Protein AF-A0A3N0HY31-F1 (afdb_monomer_lite)

Structure (mmCIF, N/CA/C/O backbone):
data_AF-A0A3N0HY31-F1
#
_entry.id   AF-A0A3N0HY31-F1
#
loop_
_atom_site.group_PDB
_atom_site.id
_atom_site.type_symbol
_atom_site.label_atom_id
_atom_site.label_alt_id
_atom_site.label_comp_id
_atom_site.label_asym_id
_atom_site.label_entity_id
_atom_site.label_seq_id
_atom_site.pdbx_PDB_ins_code
_atom_site.Cartn_x
_atom_site.Cartn_y
_atom_site.Cartn_z
_atom_site.occupancy
_atom_site.B_iso_or_equiv
_atom_site.auth_seq_id
_atom_site.auth_comp_id
_atom_site.auth_asym_id
_atom_site.auth_atom_id
_atom_site.pdbx_PDB_model_num
ATOM 1 N N . MET A 1 1 ? 4.995 -15.432 -1.800 1.00 61.78 1 MET A N 1
ATOM 2 C CA . MET A 1 1 ? 6.464 -15.540 -1.636 1.00 61.78 1 MET A CA 1
ATOM 3 C C . MET A 1 1 ? 7.145 -14.184 -1.479 1.00 61.78 1 MET A C 1
ATOM 5 O O . MET A 1 1 ? 7.730 -13.988 -0.432 1.00 61.78 1 MET A O 1
ATOM 9 N N . PHE A 1 2 ? 7.065 -13.228 -2.419 1.00 69.81 2 PHE A N 1
ATOM 10 C CA . PHE A 1 2 ? 7.617 -11.874 -2.173 1.00 69.81 2 PHE A CA 1
ATOM 11 C C . PHE A 1 2 ? 6.740 -11.031 -1.239 1.00 69.81 2 PHE A C 1
ATOM 13 O O . PHE A 1 2 ? 7.249 -10.378 -0.340 1.00 69.81 2 PHE A O 1
ATOM 20 N N . ARG A 1 3 ? 5.414 -11.120 -1.395 1.00 70.88 3 ARG A N 1
ATOM 21 C CA . ARG A 1 3 ? 4.435 -10.466 -0.514 1.00 70.88 3 ARG A CA 1
ATOM 22 C C . ARG A 1 3 ? 4.686 -10.810 0.959 1.00 70.88 3 ARG A C 1
ATOM 24 O O . ARG A 1 3 ? 4.835 -9.915 1.778 1.00 70.88 3 ARG A O 1
ATOM 31 N N . ASP A 1 4 ? 4.845 -12.095 1.272 1.00 77.06 4 ASP A N 1
ATOM 32 C CA . ASP A 1 4 ? 5.147 -12.559 2.634 1.00 77.06 4 ASP A CA 1
ATOM 33 C C . ASP A 1 4 ? 6.455 -11.957 3.175 1.00 77.06 4 ASP A C 1
ATOM 35 O O . ASP A 1 4 ? 6.498 -11.519 4.319 1.00 77.06 4 ASP A O 1
ATOM 39 N N . LEU A 1 5 ? 7.493 -11.854 2.336 1.00 77.38 5 LEU A N 1
ATOM 40 C CA . LEU A 1 5 ? 8.775 -11.236 2.694 1.00 77.38 5 LEU A CA 1
ATOM 41 C C . LEU A 1 5 ? 8.664 -9.724 2.904 1.00 77.38 5 LEU A C 1
ATOM 43 O O . LEU A 1 5 ? 9.287 -9.200 3.824 1.00 77.38 5 LEU A O 1
ATOM 47 N N . PHE A 1 6 ? 7.870 -9.027 2.088 1.00 80.44 6 PHE A N 1
ATOM 48 C CA . PHE A 1 6 ? 7.592 -7.605 2.264 1.00 80.44 6 PHE A CA 1
ATOM 49 C C . PHE A 1 6 ? 6.926 -7.365 3.618 1.00 80.44 6 PHE A C 1
ATOM 51 O O . PHE A 1 6 ? 7.442 -6.593 4.421 1.00 80.44 6 PHE A O 1
ATOM 58 N N . PHE A 1 7 ? 5.844 -8.089 3.924 1.00 78.50 7 PHE A N 1
ATOM 59 C CA . PHE A 1 7 ? 5.137 -7.943 5.198 1.00 78.50 7 PHE A CA 1
ATOM 60 C C . PHE A 1 7 ? 5.955 -8.438 6.398 1.00 78.50 7 PHE A C 1
ATOM 62 O O . PHE A 1 7 ? 5.858 -7.855 7.477 1.00 78.50 7 PHE A O 1
ATOM 69 N N . ASP A 1 8 ? 6.811 -9.447 6.234 1.00 82.12 8 ASP A N 1
ATOM 70 C CA . ASP A 1 8 ? 7.770 -9.842 7.269 1.00 82.12 8 ASP A CA 1
ATOM 71 C C . ASP A 1 8 ? 8.865 -8.784 7.482 1.00 82.12 8 ASP A C 1
ATOM 73 O O . ASP A 1 8 ? 9.223 -8.490 8.625 1.00 82.12 8 ASP A O 1
ATOM 77 N N . GLY A 1 9 ? 9.349 -8.137 6.419 1.00 77.75 9 GLY A N 1
ATOM 78 C CA . GLY A 1 9 ? 10.243 -6.978 6.497 1.00 77.75 9 GLY A CA 1
ATOM 79 C C . GLY A 1 9 ? 9.571 -5.764 7.144 1.00 77.75 9 GLY A C 1
ATOM 80 O O . GLY A 1 9 ? 10.209 -5.009 7.882 1.00 77.75 9 GLY A O 1
ATOM 81 N N . LEU A 1 10 ? 8.264 -5.617 6.946 1.00 80.75 10 LEU A N 1
ATOM 82 C CA . LEU A 1 10 ? 7.416 -4.604 7.571 1.00 80.75 10 LEU A CA 1
ATOM 83 C C . LEU A 1 10 ? 7.157 -4.883 9.059 1.00 80.75 10 LEU A C 1
ATOM 85 O O . LEU A 1 10 ? 6.826 -3.973 9.801 1.00 80.75 10 LEU A O 1
ATOM 89 N N . LYS A 1 11 ? 7.354 -6.112 9.551 1.00 76.38 11 LYS A N 1
ATOM 90 C CA . LYS A 1 11 ? 7.384 -6.372 11.005 1.00 76.38 11 LYS A CA 1
ATOM 91 C C . LYS A 1 11 ? 8.681 -5.876 11.645 1.00 76.38 11 LYS A C 1
ATOM 93 O O . LYS A 1 11 ? 8.681 -5.526 12.824 1.00 76.38 11 LYS A O 1
ATOM 98 N N . GLN A 1 12 ? 9.776 -5.860 10.884 1.00 76.12 12 GLN A N 1
ATOM 99 C CA . GLN A 1 12 ? 11.093 -5.413 11.351 1.00 76.12 12 GLN A CA 1
ATOM 100 C C . GLN A 1 12 ? 11.265 -3.891 11.249 1.00 76.12 12 GLN A C 1
ATOM 102 O O . GLN A 1 12 ? 11.971 -3.298 12.062 1.00 76.12 12 GLN A O 1
ATOM 107 N N . ASN A 1 13 ? 10.595 -3.255 10.287 1.00 70.56 13 ASN A N 1
ATOM 108 C CA . ASN A 1 13 ? 10.620 -1.811 10.053 1.00 70.56 13 ASN A CA 1
ATOM 109 C C . ASN A 1 13 ? 9.290 -1.174 10.480 1.00 70.56 13 ASN A C 1
ATOM 111 O O . ASN A 1 13 ? 8.244 -1.790 10.373 1.00 70.56 13 ASN A O 1
ATOM 115 N N . SER A 1 14 ? 9.279 0.068 10.965 1.00 82.88 14 SER A N 1
ATOM 116 C CA . SER A 1 14 ? 8.024 0.688 11.435 1.00 82.88 14 SER A CA 1
ATOM 117 C C . SER A 1 14 ? 7.034 1.009 10.304 1.00 82.88 14 SER A C 1
ATOM 119 O O . SER A 1 14 ? 5.826 1.043 10.550 1.00 82.88 14 SER A O 1
ATOM 121 N N . ALA A 1 15 ? 7.543 1.243 9.092 1.00 86.81 15 ALA A N 1
ATOM 122 C CA . ALA A 1 15 ? 6.783 1.556 7.889 1.00 86.81 15 ALA A CA 1
ATOM 123 C C . ALA A 1 15 ? 7.631 1.306 6.632 1.00 86.81 15 ALA A C 1
ATOM 125 O O . ALA A 1 15 ? 8.859 1.235 6.722 1.00 86.81 15 ALA A O 1
ATOM 126 N N . TRP A 1 16 ? 6.977 1.210 5.480 1.00 87.44 16 TRP A N 1
ATOM 127 C CA . TRP A 1 16 ? 7.578 1.185 4.149 1.00 87.44 16 TRP A CA 1
ATOM 128 C C . TRP A 1 16 ? 6.905 2.232 3.271 1.00 87.44 16 TRP A C 1
ATOM 130 O O . TRP A 1 16 ? 5.684 2.357 3.304 1.00 87.44 16 TRP A O 1
ATOM 140 N N . VAL A 1 17 ? 7.694 2.959 2.488 1.00 88.62 17 VAL A N 1
ATOM 141 C CA . VAL A 1 17 ? 7.192 3.936 1.517 1.00 88.62 17 VAL A CA 1
ATOM 142 C C . VAL A 1 17 ? 7.301 3.318 0.129 1.00 88.62 17 VAL A C 1
ATOM 144 O O . VAL A 1 17 ? 8.348 2.784 -0.235 1.00 88.62 17 VAL A O 1
ATOM 147 N N . LEU A 1 18 ? 6.199 3.351 -0.605 1.00 88.19 1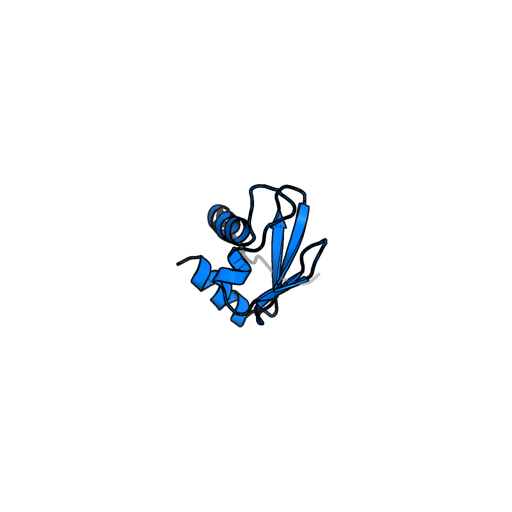8 LEU A N 1
ATOM 148 C CA . LEU A 1 18 ? 6.071 2.936 -1.994 1.00 88.19 18 LEU A CA 1
ATOM 149 C C . LEU A 1 18 ? 5.802 4.190 -2.823 1.00 88.19 18 LEU A C 1
ATOM 151 O O . LEU A 1 18 ? 5.136 5.099 -2.339 1.00 88.19 18 LEU A O 1
ATOM 155 N N . GLU A 1 19 ? 6.278 4.232 -4.058 1.00 87.31 19 GLU A N 1
ATOM 156 C CA . GLU A 1 19 ? 6.006 5.324 -4.994 1.00 87.31 19 GLU A CA 1
ATO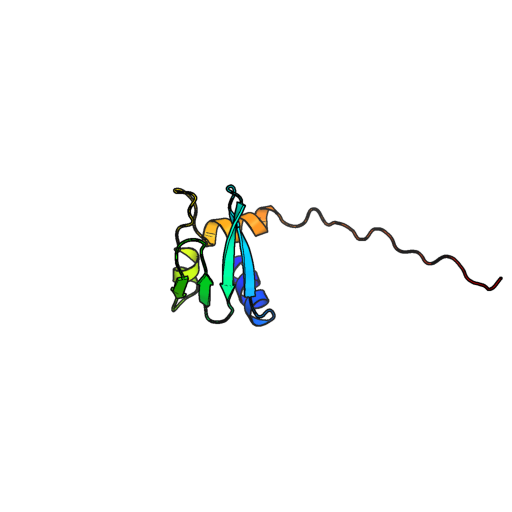M 157 C C . GLU A 1 19 ? 5.320 4.733 -6.228 1.00 87.31 19 GLU A C 1
ATOM 159 O O . GLU A 1 19 ? 5.723 3.665 -6.698 1.00 87.31 19 GLU A O 1
ATOM 164 N N . ASP A 1 20 ? 4.250 5.372 -6.705 1.00 84.06 20 ASP A N 1
ATOM 165 C CA . ASP A 1 20 ? 3.616 5.005 -7.974 1.00 84.06 20 ASP A CA 1
ATOM 166 C C . ASP A 1 20 ? 4.330 5.646 -9.179 1.00 84.06 20 ASP A C 1
ATOM 168 O O . ASP A 1 20 ? 5.176 6.526 -9.035 1.00 84.06 20 ASP A O 1
ATOM 172 N N . ASP A 1 21 ? 3.955 5.245 -10.396 1.00 81.81 21 ASP A N 1
ATOM 173 C CA . ASP A 1 21 ? 4.552 5.782 -11.632 1.00 81.81 21 ASP A CA 1
ATOM 174 C C . ASP A 1 21 ? 4.321 7.296 -11.835 1.00 81.81 21 ASP A C 1
ATOM 176 O O . ASP A 1 21 ? 4.961 7.924 -12.680 1.00 81.81 21 ASP A O 1
ATOM 180 N N . ASN A 1 22 ? 3.403 7.896 -11.072 1.00 82.88 22 ASN A N 1
ATOM 181 C CA . ASN A 1 22 ? 3.109 9.326 -11.087 1.00 82.88 22 ASN A CA 1
ATOM 182 C C . ASN A 1 22 ? 3.885 10.101 -10.002 1.00 82.88 22 ASN A C 1
ATOM 184 O O . ASN A 1 22 ? 3.711 11.318 -9.897 1.00 82.88 22 ASN A O 1
ATOM 188 N N . GLY A 1 23 ? 4.728 9.432 -9.207 1.00 84.56 23 GLY A N 1
ATOM 189 C CA . GLY A 1 23 ? 5.493 10.030 -8.110 1.00 84.56 23 GLY A CA 1
ATOM 190 C C . GLY A 1 23 ? 4.692 10.219 -6.818 1.00 84.56 23 GLY A C 1
ATOM 191 O O . GLY A 1 23 ? 5.076 11.020 -5.966 1.00 84.56 23 GLY A O 1
ATOM 192 N N . ASN A 1 24 ? 3.551 9.545 -6.671 1.00 88.12 24 ASN A N 1
ATOM 193 C CA . ASN A 1 24 ? 2.747 9.598 -5.458 1.00 88.12 24 ASN A CA 1
ATOM 194 C C . ASN A 1 24 ? 3.238 8.583 -4.428 1.00 88.12 24 ASN A C 1
ATOM 196 O O . ASN A 1 24 ? 3.359 7.392 -4.718 1.00 88.12 24 ASN A O 1
ATOM 200 N N . GLU A 1 25 ? 3.431 9.045 -3.197 1.00 90.56 25 GLU A N 1
ATOM 201 C CA . GLU A 1 25 ? 3.906 8.211 -2.098 1.00 90.56 25 GLU A CA 1
ATOM 202 C C . GLU A 1 25 ? 2.756 7.508 -1.358 1.00 90.56 25 GLU A C 1
ATOM 204 O O . GLU A 1 25 ? 1.762 8.117 -0.956 1.00 90.56 25 GLU A O 1
ATOM 209 N N . TYR A 1 26 ? 2.943 6.214 -1.109 1.00 90.81 26 TYR A N 1
ATOM 210 C CA . TYR A 1 26 ? 2.079 5.344 -0.323 1.00 90.81 26 TYR A CA 1
ATOM 211 C C . TYR A 1 26 ? 2.876 4.765 0.836 1.00 90.81 26 TYR A C 1
ATOM 213 O O . TYR A 1 26 ? 3.797 3.975 0.639 1.00 90.81 26 TYR A O 1
ATOM 221 N N . THR A 1 27 ? 2.515 5.113 2.068 1.00 91.31 27 THR A N 1
ATOM 222 C CA . THR A 1 27 ? 3.196 4.569 3.249 1.00 91.31 27 THR A CA 1
ATOM 223 C C . THR A 1 27 ? 2.396 3.428 3.856 1.00 91.31 27 THR A C 1
ATOM 225 O O . THR A 1 27 ? 1.294 3.643 4.353 1.00 91.31 27 THR A O 1
ATOM 228 N N . VAL A 1 28 ? 2.964 2.224 3.867 1.00 91.81 28 VAL A N 1
ATOM 229 C CA . VAL A 1 28 ? 2.399 1.035 4.515 1.00 91.81 28 VAL A CA 1
ATOM 230 C C . VAL A 1 28 ? 3.054 0.852 5.884 1.00 91.81 28 VAL A C 1
ATOM 232 O O . VAL A 1 28 ? 4.266 0.673 5.989 1.00 91.81 28 VAL A O 1
ATOM 235 N N . PHE A 1 29 ? 2.257 0.884 6.947 1.00 90.25 29 PHE A N 1
ATOM 236 C CA . PHE A 1 29 ? 2.690 0.704 8.331 1.00 90.25 29 PHE A CA 1
ATOM 237 C C . PHE A 1 29 ? 2.483 -0.733 8.815 1.00 90.25 29 PHE A C 1
ATOM 239 O O . PHE A 1 29 ? 1.645 -1.479 8.306 1.00 90.25 29 PHE A O 1
ATOM 246 N N . LYS A 1 30 ? 3.244 -1.129 9.843 1.00 88.88 30 LYS A N 1
ATOM 247 C CA . LYS A 1 30 ? 3.221 -2.499 10.400 1.00 88.88 30 LYS A CA 1
ATOM 248 C C . LYS A 1 30 ? 1.883 -2.926 10.993 1.00 88.88 30 LYS A C 1
ATOM 250 O O . LYS A 1 30 ? 1.643 -4.114 11.176 1.00 88.88 30 LYS A O 1
ATOM 255 N N . ASP A 1 31 ? 1.036 -1.963 11.328 1.00 90.50 31 ASP A N 1
ATOM 256 C CA . ASP A 1 31 ? -0.328 -2.171 11.804 1.00 90.50 31 ASP A CA 1
ATOM 257 C C . ASP A 1 31 ? -1.343 -2.275 10.651 1.00 90.50 31 ASP A C 1
ATOM 259 O O . ASP A 1 31 ? -2.544 -2.234 10.903 1.00 90.50 31 ASP A O 1
ATOM 263 N N . LEU A 1 32 ? -0.862 -2.419 9.408 1.00 91.38 32 LEU A N 1
ATOM 264 C CA . LEU A 1 32 ? -1.651 -2.474 8.174 1.00 91.38 32 LEU A CA 1
ATOM 265 C C . LEU A 1 32 ? -2.403 -1.169 7.866 1.00 91.38 32 LEU A C 1
ATOM 267 O O . LEU A 1 32 ? -3.353 -1.153 7.077 1.00 91.38 32 LEU A O 1
ATOM 271 N N . THR A 1 33 ? -1.969 -0.056 8.459 1.00 93.62 33 THR A N 1
ATOM 272 C CA . THR A 1 33 ? -2.400 1.274 8.036 1.00 93.62 33 THR A CA 1
ATOM 273 C C . THR A 1 33 ? -1.662 1.659 6.756 1.00 93.62 33 THR A C 1
ATOM 275 O O . THR A 1 33 ? -0.441 1.559 6.684 1.00 93.62 33 THR A O 1
ATOM 278 N N . VAL A 1 34 ? -2.393 2.124 5.749 1.00 93.38 34 VAL A N 1
ATOM 279 C CA . VAL A 1 34 ? -1.843 2.638 4.494 1.00 93.38 34 VAL A CA 1
ATOM 280 C C . VAL A 1 34 ? -2.215 4.101 4.358 1.00 93.38 34 VAL A C 1
ATOM 282 O O . VAL A 1 34 ? -3.393 4.453 4.350 1.00 93.38 34 VAL A O 1
ATOM 285 N N . VAL A 1 35 ? -1.214 4.962 4.263 1.00 93.38 35 VAL A N 1
ATOM 286 C CA . VAL A 1 35 ? -1.393 6.392 4.013 1.00 93.38 35 VAL A CA 1
ATOM 287 C C . VAL A 1 35 ? -1.143 6.632 2.532 1.00 93.38 35 VAL A C 1
ATOM 289 O O . VAL A 1 35 ? -0.001 6.534 2.090 1.00 93.38 35 VAL A O 1
ATOM 292 N N . ALA A 1 36 ? -2.213 6.893 1.784 1.00 90.94 36 ALA A N 1
ATOM 293 C CA . ALA A 1 36 ? -2.166 7.362 0.404 1.00 90.94 36 ALA A CA 1
ATOM 294 C C . ALA A 1 36 ? -2.197 8.907 0.370 1.00 90.94 36 ALA A C 1
ATOM 296 O O . ALA A 1 36 ? -2.540 9.528 1.385 1.00 90.94 36 ALA A O 1
ATOM 297 N N . PRO A 1 37 ? -1.894 9.546 -0.775 1.00 88.25 37 PRO A N 1
ATOM 298 C CA . PRO A 1 37 ? -1.863 11.008 -0.889 1.00 88.25 37 PRO A CA 1
ATOM 299 C C . PRO A 1 37 ? -3.201 11.684 -0.570 1.00 88.25 37 PRO A C 1
ATOM 301 O O . PRO A 1 37 ? -3.246 12.792 -0.041 1.00 88.25 37 PRO A O 1
ATOM 304 N N . ASP A 1 38 ? -4.299 11.020 -0.917 1.00 87.50 38 ASP A N 1
ATOM 305 C CA . ASP A 1 38 ? -5.663 11.525 -0.809 1.00 87.50 38 ASP A CA 1
ATOM 306 C C . ASP A 1 38 ? -6.404 10.978 0.418 1.00 87.50 38 ASP A C 1
ATOM 308 O O . ASP A 1 38 ? -7.342 11.609 0.918 1.00 87.50 38 ASP A O 1
ATOM 312 N N . LYS A 1 39 ? -6.008 9.796 0.906 1.00 91.12 39 LYS A N 1
ATOM 313 C CA . LYS A 1 39 ? -6.754 9.077 1.937 1.00 91.12 39 LYS A CA 1
ATOM 314 C C . LYS A 1 39 ? -5.900 8.101 2.744 1.00 91.12 39 LYS A C 1
ATOM 316 O O . LYS A 1 39 ? -5.034 7.407 2.229 1.00 91.12 39 LYS A O 1
ATOM 321 N N . THR A 1 40 ? -6.243 7.955 4.020 1.00 94.38 40 THR A N 1
ATOM 322 C CA . THR A 1 40 ? -5.708 6.88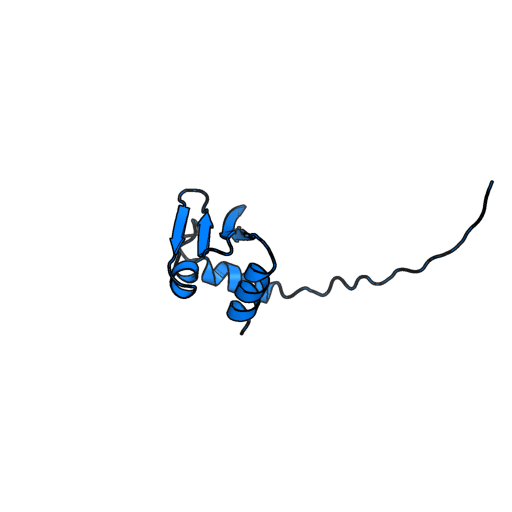8 4.875 1.00 94.38 40 THR A CA 1
ATOM 323 C C . THR A 1 40 ? -6.675 5.710 4.944 1.00 94.38 40 THR A C 1
ATOM 325 O O . THR A 1 40 ? -7.869 5.878 5.208 1.00 94.38 40 THR A O 1
ATOM 328 N N . TYR A 1 41 ? -6.144 4.507 4.761 1.00 92.81 41 TYR A N 1
ATOM 329 C CA . TYR A 1 41 ? -6.852 3.237 4.843 1.00 92.81 41 TYR A CA 1
ATOM 330 C C . TYR A 1 41 ? -6.338 2.447 6.041 1.00 92.81 41 TYR A C 1
ATOM 332 O O . TYR A 1 41 ? -5.134 2.291 6.223 1.00 92.81 41 TYR A O 1
ATOM 340 N N . LYS A 1 42 ? -7.247 1.931 6.866 1.00 94.81 42 LYS A N 1
ATOM 341 C CA . LYS A 1 42 ? -6.903 1.026 7.963 1.00 94.81 42 LYS A CA 1
ATOM 342 C C . LYS A 1 42 ? -7.408 -0.363 7.616 1.00 94.81 42 LYS A C 1
ATOM 344 O O . LYS A 1 42 ? -8.619 -0.576 7.611 1.00 94.81 42 LYS A O 1
ATOM 349 N N . CYS A 1 43 ? -6.484 -1.265 7.313 1.00 93.00 43 CYS A N 1
ATOM 350 C CA . CYS A 1 43 ? -6.807 -2.605 6.843 1.00 93.00 43 CYS A CA 1
ATOM 351 C C . CYS A 1 43 ? -6.799 -3.610 7.996 1.00 93.00 43 CYS A C 1
ATOM 353 O O . CYS A 1 43 ? -6.048 -3.467 8.960 1.00 93.00 43 CYS A O 1
ATOM 355 N N . ASN A 1 44 ? -7.617 -4.652 7.884 1.00 92.25 44 ASN A N 1
ATOM 356 C CA . ASN A 1 44 ? -7.645 -5.767 8.836 1.00 92.25 44 ASN A CA 1
ATOM 357 C C . ASN A 1 44 ? -6.753 -6.932 8.396 1.00 92.25 44 ASN A C 1
ATOM 359 O O . ASN A 1 44 ? -6.440 -7.814 9.195 1.00 92.25 44 ASN A O 1
ATOM 363 N N . SER A 1 45 ? -6.374 -6.960 7.119 1.00 91.38 45 SER A N 1
ATOM 364 C CA . SER A 1 45 ? -5.608 -8.043 6.513 1.00 91.38 45 SER A CA 1
ATOM 365 C C . SER A 1 45 ? -4.649 -7.528 5.443 1.00 91.38 45 SER A C 1
ATOM 367 O O . SER A 1 45 ? -4.783 -6.413 4.939 1.00 91.38 45 SER A O 1
ATOM 369 N N . ILE A 1 46 ? -3.673 -8.367 5.099 1.00 88.19 46 ILE A N 1
ATOM 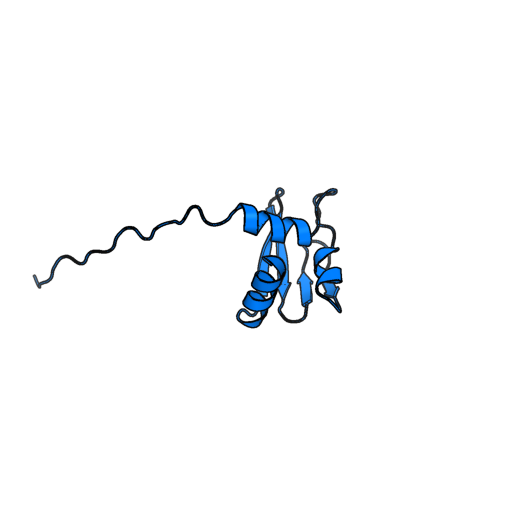370 C CA . ILE A 1 46 ? -2.743 -8.113 3.997 1.00 88.19 46 ILE A CA 1
ATOM 371 C C . ILE A 1 46 ? -3.500 -8.009 2.668 1.00 88.19 46 ILE A C 1
ATOM 373 O O . ILE A 1 46 ? -3.220 -7.107 1.888 1.00 88.19 46 ILE A O 1
ATOM 377 N N . ASP A 1 47 ? -4.493 -8.869 2.431 1.00 90.50 47 ASP A N 1
ATOM 378 C CA . ASP A 1 47 ? -5.292 -8.835 1.201 1.00 90.50 47 ASP A CA 1
ATOM 379 C C . ASP A 1 47 ? -6.028 -7.496 1.028 1.00 90.50 47 ASP A C 1
ATOM 381 O O . ASP A 1 47 ? -6.101 -6.969 -0.080 1.00 90.50 47 ASP A O 1
ATOM 385 N N . GLU A 1 48 ? -6.509 -6.900 2.126 1.00 93.31 48 GLU A N 1
ATOM 386 C CA . GLU A 1 48 ? -7.101 -5.557 2.104 1.00 93.31 48 GLU A CA 1
ATOM 387 C C . GLU A 1 48 ? -6.074 -4.475 1.755 1.00 93.31 48 GLU A C 1
ATOM 389 O O . GLU A 1 48 ? -6.374 -3.621 0.926 1.00 93.31 48 GLU A O 1
ATOM 394 N N . VAL A 1 49 ? -4.863 -4.530 2.329 1.00 91.31 49 VAL A N 1
ATOM 395 C CA . VAL A 1 49 ? -3.767 -3.606 1.973 1.00 91.31 49 VAL A CA 1
ATOM 396 C C . VAL A 1 49 ? -3.483 -3.681 0.479 1.00 91.31 49 VAL A C 1
ATOM 398 O O . VAL A 1 49 ? -3.352 -2.658 -0.185 1.00 91.31 49 VAL A O 1
ATOM 401 N N . MET A 1 50 ? -3.416 -4.897 -0.056 1.00 90.19 50 MET A N 1
ATOM 402 C CA . MET A 1 50 ? -3.100 -5.143 -1.456 1.00 90.19 50 MET A CA 1
ATOM 403 C C . MET A 1 50 ? -4.178 -4.654 -2.417 1.00 90.19 50 MET A C 1
ATOM 405 O O . MET A 1 50 ? -3.845 -4.266 -3.529 1.00 90.19 50 MET A O 1
ATOM 409 N N . ALA A 1 51 ? -5.443 -4.662 -2.003 1.00 92.38 51 ALA A N 1
ATOM 410 C CA . ALA A 1 51 ? -6.568 -4.232 -2.824 1.00 92.38 51 ALA A CA 1
ATOM 411 C C . ALA A 1 51 ? -6.774 -2.706 -2.843 1.00 92.38 51 ALA A C 1
ATOM 413 O O . ALA A 1 51 ? -7.684 -2.232 -3.526 1.00 92.38 51 ALA A O 1
ATOM 414 N N . ILE A 1 52 ? -5.975 -1.931 -2.096 1.00 91.31 52 ILE A N 1
ATOM 415 C CA . ILE A 1 52 ? -6.084 -0.469 -2.100 1.00 91.31 52 ILE A CA 1
ATOM 416 C C . ILE A 1 52 ? -5.708 0.054 -3.489 1.00 91.31 52 ILE A C 1
ATOM 418 O O . ILE A 1 52 ? -4.584 -0.196 -3.936 1.00 91.31 52 ILE A O 1
ATOM 422 N N . PRO A 1 53 ? -6.609 0.793 -4.159 1.00 90.56 53 PRO A N 1
ATOM 423 C CA . PRO A 1 53 ? -6.297 1.422 -5.430 1.00 90.56 53 PRO A CA 1
ATOM 424 C C . PRO A 1 53 ? -5.299 2.557 -5.213 1.00 90.56 53 PRO A C 1
ATOM 426 O O . PRO A 1 53 ? -5.402 3.315 -4.242 1.00 90.56 53 PRO A O 1
ATOM 429 N N . THR A 1 54 ? -4.346 2.686 -6.127 1.00 87.94 54 THR A N 1
ATOM 430 C CA . THR A 1 54 ? -3.506 3.878 -6.191 1.00 87.94 54 THR A CA 1
ATOM 431 C C . THR A 1 54 ? -4.220 4.970 -6.993 1.00 87.94 54 THR A C 1
ATOM 433 O O . THR A 1 54 ? -5.311 4.783 -7.536 1.00 87.94 54 THR A O 1
ATOM 436 N N . THR A 1 55 ? -3.634 6.161 -7.035 1.00 81.19 55 THR A N 1
ATOM 437 C CA . THR A 1 55 ? -4.095 7.292 -7.843 1.00 81.19 55 THR A CA 1
ATOM 438 C C . THR A 1 55 ? -3.893 7.017 -9.333 1.00 81.19 55 THR A C 1
ATOM 440 O O . THR A 1 55 ? -4.604 7.586 -10.163 1.00 81.19 55 THR A O 1
ATOM 443 N N . SER A 1 56 ? -2.999 6.087 -9.680 1.00 76.12 56 SER A N 1
ATOM 444 C CA . SER A 1 56 ? -2.955 5.428 -10.984 1.00 76.12 56 SER A CA 1
ATOM 445 C C . SER A 1 56 ? -4.146 4.472 -11.127 1.00 76.12 56 SER A C 1
ATOM 447 O O . SER A 1 56 ? -4.231 3.460 -10.441 1.00 76.12 56 SER A O 1
ATOM 449 N N . SER A 1 57 ? -5.073 4.773 -12.042 1.00 68.69 57 SER A N 1
ATOM 450 C CA . SER A 1 57 ? -6.389 4.108 -12.137 1.00 68.69 57 SER A CA 1
ATOM 451 C C . SER A 1 57 ? -6.364 2.591 -12.376 1.00 68.69 57 SER A C 1
ATOM 453 O O . SER A 1 57 ? -7.375 1.936 -12.134 1.00 68.69 57 SER A O 1
ATOM 455 N N . ASP A 1 58 ? -5.231 2.040 -12.815 1.00 81.50 58 ASP A N 1
ATOM 456 C CA . ASP A 1 58 ? -5.060 0.618 -13.139 1.00 81.50 58 ASP A CA 1
ATOM 457 C C . ASP A 1 58 ? -4.085 -0.112 -12.196 1.00 81.50 58 ASP A C 1
ATOM 459 O O . ASP A 1 58 ? -3.683 -1.239 -12.483 1.00 81.50 58 ASP A O 1
ATOM 463 N N . GLN A 1 59 ? -3.672 0.515 -11.089 1.00 87.56 59 GLN A N 1
ATOM 464 C CA . GLN A 1 59 ? -2.718 -0.062 -10.142 1.00 87.56 59 GLN A CA 1
ATOM 465 C C . GLN A 1 59 ? -3.291 -0.122 -8.727 1.00 87.56 59 GLN A C 1
ATOM 467 O O . GLN A 1 59 ? -4.079 0.712 -8.279 1.00 87.56 59 GLN A O 1
ATOM 472 N N . THR A 1 60 ? -2.845 -1.132 -7.997 1.00 92.12 60 THR A N 1
ATOM 473 C CA . THR A 1 60 ? -3.090 -1.293 -6.570 1.00 92.12 60 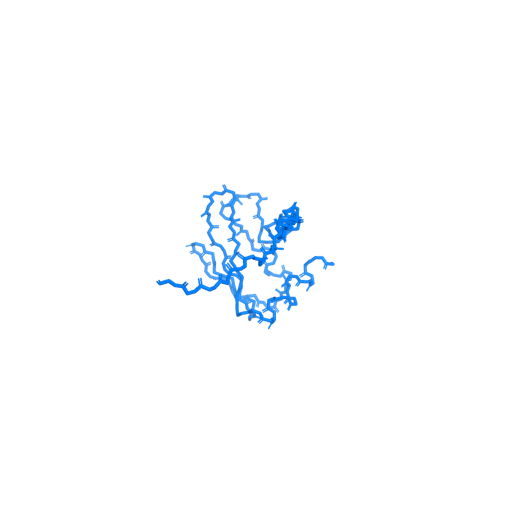THR A CA 1
ATOM 474 C C . THR A 1 60 ? -1.786 -1.213 -5.786 1.00 92.12 60 THR A C 1
ATOM 476 O O . THR A 1 60 ? -0.694 -1.376 -6.331 1.00 92.12 60 THR A O 1
ATOM 479 N N . VAL A 1 61 ? -1.877 -1.016 -4.472 1.00 89.62 61 VAL A N 1
ATOM 480 C CA . VAL A 1 61 ? -0.718 -1.137 -3.573 1.00 89.62 61 VAL A CA 1
ATOM 481 C C . VAL A 1 61 ? -0.064 -2.516 -3.716 1.00 89.62 61 VAL A C 1
ATOM 483 O O . VAL A 1 61 ? 1.158 -2.634 -3.640 1.00 89.62 61 VAL A O 1
ATOM 486 N N . GLY A 1 62 ? -0.858 -3.558 -3.977 1.00 89.75 62 GLY A N 1
ATOM 487 C CA . GLY A 1 62 ? -0.349 -4.885 -4.300 1.00 89.75 62 GLY A CA 1
ATOM 488 C C . GLY A 1 62 ? 0.521 -4.910 -5.554 1.00 89.75 62 GLY A C 1
ATOM 489 O O . GLY A 1 62 ? 1.588 -5.525 -5.531 1.00 89.75 62 GLY A O 1
ATOM 490 N N . ASP A 1 63 ? 0.105 -4.202 -6.604 1.00 89.38 63 ASP A N 1
ATOM 491 C CA . ASP A 1 63 ? 0.885 -4.064 -7.834 1.00 89.38 63 ASP A CA 1
ATOM 492 C C . ASP A 1 63 ? 2.178 -3.286 -7.591 1.00 89.38 63 ASP A C 1
ATOM 494 O O . ASP A 1 63 ? 3.210 -3.696 -8.105 1.00 89.38 63 ASP A O 1
ATOM 498 N N . LEU A 1 64 ? 2.170 -2.236 -6.758 1.00 87.88 64 LEU A N 1
ATOM 499 C CA . LEU A 1 64 ? 3.392 -1.509 -6.376 1.00 87.88 64 LEU A CA 1
ATOM 500 C C . LEU A 1 64 ? 4.385 -2.406 -5.621 1.00 87.88 64 LEU A C 1
ATOM 502 O O . LEU A 1 64 ? 5.582 -2.401 -5.910 1.00 87.88 64 LEU A O 1
ATOM 506 N N . ILE A 1 65 ? 3.895 -3.217 -4.676 1.00 86.69 65 ILE A N 1
ATOM 507 C CA . ILE A 1 65 ? 4.719 -4.195 -3.948 1.00 86.69 65 ILE A CA 1
ATOM 508 C C . ILE A 1 65 ? 5.288 -5.234 -4.924 1.00 86.69 65 ILE A C 1
ATOM 510 O O . ILE A 1 65 ? 6.473 -5.558 -4.864 1.00 86.69 65 ILE A O 1
ATOM 514 N N . ASP A 1 66 ? 4.480 -5.745 -5.852 1.00 83.00 66 ASP A N 1
ATOM 515 C CA . ASP A 1 66 ? 4.966 -6.674 -6.873 1.00 83.00 66 ASP A CA 1
ATOM 516 C C . ASP A 1 66 ? 5.920 -5.981 -7.878 1.00 83.00 66 ASP A C 1
ATOM 518 O O . ASP A 1 66 ? 6.858 -6.617 -8.363 1.00 83.00 66 ASP A O 1
ATOM 522 N N . HIS A 1 67 ? 5.781 -4.673 -8.128 1.00 78.00 67 HIS A N 1
ATOM 523 C CA . HIS A 1 67 ? 6.712 -3.887 -8.946 1.00 78.00 67 HIS A CA 1
ATOM 524 C C . HIS A 1 67 ? 8.076 -3.738 -8.263 1.00 78.00 67 HIS A C 1
ATOM 526 O O . H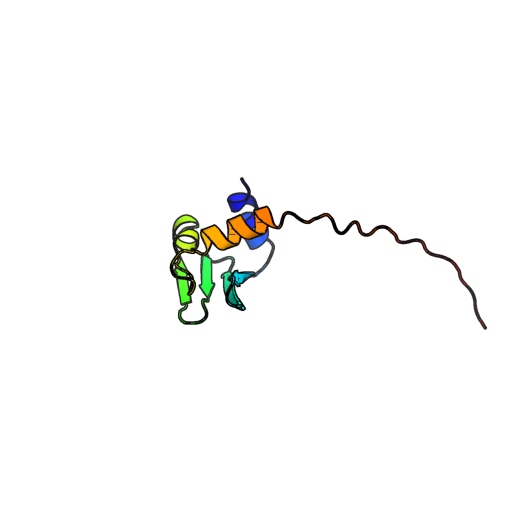IS A 1 67 ? 9.102 -3.895 -8.921 1.00 78.00 67 HIS A O 1
ATOM 532 N N . LEU A 1 68 ? 8.114 -3.547 -6.937 1.00 71.25 68 LEU A N 1
ATOM 533 C CA . LEU A 1 68 ? 9.362 -3.572 -6.162 1.00 71.25 68 LEU A CA 1
ATOM 534 C C . LEU A 1 68 ? 10.099 -4.909 -6.284 1.00 71.25 68 LEU A C 1
ATOM 536 O O . LEU A 1 68 ? 11.327 -4.934 -6.292 1.00 71.25 68 LEU A O 1
ATOM 540 N N . ARG A 1 69 ? 9.367 -6.021 -6.424 1.00 67.94 69 ARG A N 1
ATOM 541 C CA . ARG A 1 69 ? 9.976 -7.313 -6.755 1.00 67.94 69 ARG A CA 1
ATOM 542 C C . ARG A 1 69 ? 10.575 -7.307 -8.153 1.00 67.94 69 ARG A C 1
ATOM 544 O O . ARG A 1 69 ? 11.609 -7.917 -8.353 1.00 67.94 69 ARG A O 1
ATOM 551 N N . SER A 1 70 ? 9.933 -6.678 -9.136 1.00 61.91 70 SER A N 1
ATOM 552 C CA . SER A 1 70 ? 10.504 -6.565 -10.488 1.00 61.91 70 SER A CA 1
ATOM 553 C C . SER A 1 70 ? 11.709 -5.628 -10.533 1.00 61.91 70 SER A C 1
ATOM 555 O O . SER A 1 70 ? 12.573 -5.785 -11.394 1.00 61.91 70 SER A O 1
ATOM 557 N N . LEU A 1 71 ? 11.772 -4.680 -9.600 1.00 59.16 71 LEU A N 1
ATOM 558 C CA . LEU A 1 71 ? 12.951 -3.879 -9.314 1.00 59.16 71 LEU A CA 1
ATOM 559 C C . LEU A 1 71 ? 13.993 -4.662 -8.508 1.00 59.16 71 LEU A C 1
ATOM 561 O O . LEU A 1 71 ? 14.934 -4.014 -8.046 1.00 59.16 71 LEU A O 1
ATOM 565 N N . ASP A 1 72 ? 13.834 -6.003 -8.361 1.00 49.09 72 ASP A N 1
ATOM 566 C CA . ASP A 1 72 ? 14.818 -6.925 -7.781 1.00 49.09 72 ASP A CA 1
ATOM 567 C C . ASP A 1 72 ? 16.175 -6.392 -8.164 1.00 49.09 72 ASP A C 1
ATOM 569 O O . ASP A 1 72 ? 16.525 -6.306 -9.347 1.00 49.09 72 ASP A O 1
ATOM 573 N N . PHE A 1 73 ? 16.823 -5.890 -7.125 1.00 50.97 73 PHE A N 1
ATOM 574 C CA . PHE A 1 73 ? 18.054 -5.165 -7.145 1.00 50.97 73 PHE A CA 1
ATOM 575 C C . PHE A 1 73 ? 18.914 -5.771 -8.250 1.00 50.97 73 PHE A C 1
ATOM 577 O O . PHE A 1 73 ? 19.459 -6.865 -8.087 1.00 50.97 73 PHE A O 1
ATOM 584 N N . ASN A 1 74 ? 19.069 -5.050 -9.372 1.00 40.06 74 ASN A N 1
ATOM 585 C CA . ASN A 1 74 ? 20.340 -5.069 -10.073 1.00 40.06 74 ASN A CA 1
ATOM 586 C C . ASN A 1 74 ? 21.311 -4.783 -8.952 1.00 40.06 74 ASN A C 1
ATOM 588 O O . ASN A 1 74 ? 21.357 -3.653 -8.466 1.00 40.06 74 ASN A O 1
ATOM 592 N N . HIS A 1 75 ? 21.894 -5.863 -8.437 1.00 39.12 75 HIS A N 1
ATOM 593 C CA . HIS A 1 75 ? 22.690 -5.891 -7.243 1.00 39.12 75 HIS A CA 1
ATOM 594 C C . HIS A 1 75 ? 23.649 -4.739 -7.458 1.00 39.12 75 HIS A C 1
ATOM 596 O O . HIS A 1 75 ? 24.530 -4.820 -8.322 1.00 39.12 75 HIS A O 1
ATOM 602 N N . VAL A 1 76 ? 23.444 -3.622 -6.752 1.00 42.38 76 VAL A N 1
ATOM 603 C CA . VAL A 1 76 ? 24.525 -2.674 -6.595 1.00 42.38 76 VAL A CA 1
ATOM 604 C C . VAL A 1 76 ? 25.436 -3.464 -5.689 1.00 42.38 76 VAL A C 1
ATOM 606 O O . VAL A 1 76 ? 25.363 -3.387 -4.466 1.00 42.38 76 VAL A O 1
ATOM 609 N N . SER A 1 77 ? 26.220 -4.351 -6.304 1.00 35.12 77 SER A N 1
ATOM 610 C CA . SER A 1 77 ? 27.395 -4.893 -5.693 1.00 35.12 77 SER A CA 1
ATOM 611 C C . SER A 1 77 ? 28.072 -3.651 -5.163 1.00 35.12 77 SER A C 1
ATOM 613 O O . SER A 1 77 ? 28.497 -2.791 -5.937 1.00 35.12 77 SER A O 1
ATOM 615 N N . GLN A 1 78 ? 28.158 -3.544 -3.843 1.00 37.75 78 GLN A N 1
ATOM 616 C CA . GLN A 1 78 ? 29.228 -2.796 -3.216 1.00 37.75 78 GLN A CA 1
ATOM 617 C C . GLN A 1 78 ? 30.555 -3.490 -3.589 1.00 37.75 78 GLN A C 1
ATOM 619 O O . GLN A 1 78 ? 31.298 -3.965 -2.741 1.00 37.75 78 GLN A O 1
ATOM 624 N N . ASN A 1 79 ? 30.848 -3.592 -4.886 1.00 36.84 79 ASN A N 1
ATOM 625 C CA . ASN A 1 79 ? 32.186 -3.705 -5.405 1.00 36.84 79 ASN A CA 1
ATOM 626 C C . ASN A 1 79 ? 32.699 -2.266 -5.376 1.00 36.84 79 ASN A C 1
ATOM 628 O O . ASN A 1 79 ? 32.215 -1.416 -6.109 1.00 36.84 79 ASN A O 1
ATOM 632 N N . THR A 1 80 ? 33.626 -1.887 -4.521 1.00 37.56 80 THR A N 1
ATOM 633 C CA . THR A 1 80 ? 34.540 -2.692 -3.721 1.00 37.56 80 THR A CA 1
ATOM 634 C C . THR A 1 80 ? 35.137 -1.725 -2.721 1.00 37.56 80 THR A C 1
ATOM 636 O O . THR A 1 80 ? 35.719 -0.716 -3.121 1.00 37.56 80 THR A O 1
ATOM 639 N N . HIS A 1 81 ? 35.059 -2.040 -1.435 1.00 52.84 81 HIS A N 1
ATOM 640 C CA . HIS A 1 81 ? 36.057 -1.515 -0.516 1.00 52.84 81 HIS A CA 1
ATOM 641 C C . HIS A 1 81 ? 37.393 -2.189 -0.879 1.00 52.84 81 HIS A C 1
ATOM 643 O O . HIS A 1 81 ? 37.441 -3.412 -1.021 1.00 52.84 81 HIS A O 1
ATOM 649 N N . PRO A 1 82 ? 38.480 -1.424 -1.040 1.00 46.97 82 PRO A N 1
ATOM 650 C CA . PRO A 1 82 ? 39.573 -1.695 -0.127 1.00 46.97 82 PRO A CA 1
ATOM 651 C C . PRO A 1 82 ? 40.178 -0.408 0.424 1.00 46.97 82 PRO A C 1
ATOM 653 O O . PRO A 1 82 ? 40.637 0.478 -0.293 1.00 46.97 82 PRO A O 1
ATOM 656 N N . THR A 1 83 ? 40.233 -0.385 1.752 1.00 58.81 83 THR A N 1
ATOM 657 C CA . THR A 1 83 ? 41.329 0.180 2.538 1.00 58.81 83 THR A CA 1
ATOM 658 C C . THR A 1 83 ? 42.616 0.357 1.735 1.00 58.81 83 THR A C 1
ATOM 660 O O . THR A 1 83 ? 43.197 -0.629 1.280 1.00 58.81 83 THR A O 1
ATOM 663 N N . SER A 1 84 ? 43.133 1.583 1.679 1.00 42.88 84 SER A N 1
ATOM 664 C CA . SER A 1 84 ? 44.571 1.776 1.535 1.00 42.88 84 SER A CA 1
ATOM 665 C C . SER A 1 84 ? 45.034 3.050 2.235 1.00 42.88 84 SER A C 1
ATOM 667 O O . SER A 1 84 ? 44.885 4.151 1.724 1.00 42.88 84 SER A O 1
ATOM 669 N N . ARG A 1 85 ? 45.628 2.799 3.410 1.00 44.44 85 ARG A N 1
ATOM 670 C CA . ARG A 1 85 ? 46.795 3.460 4.017 1.00 44.44 85 ARG A CA 1
ATOM 671 C C . ARG A 1 85 ? 46.618 4.921 4.460 1.00 44.44 85 ARG A C 1
ATOM 673 O O . ARG A 1 85 ? 46.456 5.815 3.653 1.00 44.44 85 ARG A O 1
ATOM 680 N N . SER A 1 86 ? 46.546 5.188 5.766 1.00 47.66 86 SER A N 1
ATOM 681 C CA . SER A 1 86 ? 47.656 5.177 6.745 1.00 47.66 86 SER A CA 1
ATOM 682 C C . SER A 1 86 ? 48.552 6.425 6.670 1.00 47.66 86 SER A C 1
ATOM 684 O O . SER A 1 86 ? 49.225 6.631 5.671 1.00 47.66 86 SER A O 1
ATOM 686 N N . ILE A 1 87 ? 48.649 7.098 7.831 1.00 50.12 87 ILE A N 1
ATOM 687 C CA . ILE A 1 87 ? 49.790 7.878 8.365 1.00 50.12 87 ILE A CA 1
ATOM 688 C C . ILE A 1 87 ? 49.822 9.391 8.047 1.00 50.12 87 ILE A C 1
ATOM 690 O O . ILE A 1 87 ? 50.125 9.805 6.939 1.00 50.12 87 ILE A O 1
ATOM 694 N N . GLN A 1 88 ? 49.536 10.178 9.095 1.00 43.97 88 GLN A N 1
ATOM 695 C CA . GLN A 1 88 ? 50.338 11.286 9.651 1.00 43.97 88 GLN A CA 1
ATOM 696 C C . GLN A 1 88 ? 51.129 12.196 8.684 1.00 43.97 88 GLN A C 1
ATOM 698 O O . GLN A 1 88 ? 52.079 11.757 8.038 1.00 43.97 88 GLN A O 1
ATOM 703 N N . GLY A 1 89 ? 50.814 13.495 8.732 1.00 38.56 89 GLY A N 1
ATOM 704 C CA . GLY A 1 89 ? 51.630 14.613 8.253 1.00 38.56 89 GLY A CA 1
ATOM 705 C C . GLY A 1 89 ? 51.170 15.899 8.917 1.00 38.56 89 GLY A C 1
ATOM 706 O O . GLY A 1 89 ? 50.038 16.314 8.597 1.00 38.56 89 GLY A O 1
#

Secondary structure (DSSP, 8-state):
-HHHHHHHHHHHSSEEEEE-TTS-EEEEETTSEEE-SS-EEE-SSHHHHHTPBPSSTT-BHHHHHHHHHHT------------------

Organism: NCBI:txid2486576

Foldseek 3Di:
DLLVVVLVVLVVPQWDWFADPVRWIWIQGNQRWIDGPVDIDRDPDSVRQQQDDHPPNPHGNVNRSVVVVVVVDPPPPPPDDDDDDDDDD

pLDDT: mean 76.48, std 18.19, range [35.12, 94.81]

Radius of gyration: 17.89 Å; chains: 1; bounding box: 59×30×25 Å

Sequence (89 aa):
MFRDLFFDGLKQNSAWVLEDDNGNEYTVFKDLTVVAPDKTYKCNSIDEVMAIPTTSSDQTVGDLIDHLRSLDFNHVSQNTHPTSRSIQG